Protein AF-A0A432JZX9-F1 (afdb_monomer)

Solvent-accessible surface area (backbone atoms only — not comparable to full-atom values): 3596 Å² total; per-residue (Å²): 137,74,91,72,53,99,53,48,40,70,76,68,74,40,62,60,67,60,52,42,55,74,71,64,55,50,70,67,62,56,56,56,69,46,46,67,60,50,56,54,45,53,67,58,49,63,82,70,58,92,61,86,74,97,120

Structure (mmCIF, N/CA/C/O backbone):
data_AF-A0A432JZX9-F1
#
_entry.id   AF-A0A432JZX9-F1
#
loop_
_atom_site.group_PDB
_atom_site.id
_atom_site.type_symbol
_atom_site.label_atom_id
_atom_site.label_alt_id
_atom_site.label_comp_id
_atom_site.label_asym_id
_atom_site.label_entity_id
_atom_site.label_seq_id
_atom_site.pdbx_PDB_ins_code
_atom_site.Cartn_x
_atom_site.Cartn_y
_atom_site.Cartn_z
_atom_site.occupancy
_atom_site.B_iso_or_equiv
_atom_site.auth_seq_id
_atom_site.auth_comp_id
_atom_site.auth_asym_id
_atom_site.auth_atom_id
_atom_site.pdbx_PDB_model_num
ATOM 1 N N . ASP A 1 1 ? -10.604 -9.596 21.523 1.00 51.31 1 ASP A N 1
ATOM 2 C CA . ASP A 1 1 ? -10.552 -9.860 20.077 1.00 51.31 1 ASP A CA 1
ATOM 3 C C . ASP A 1 1 ? -9.978 -8.662 19.352 1.00 51.31 1 ASP A C 1
ATOM 5 O O . ASP A 1 1 ? -10.660 -7.656 19.209 1.00 51.31 1 ASP A O 1
ATOM 9 N N . ASP A 1 2 ? -8.707 -8.751 18.960 1.00 83.38 2 ASP A N 1
ATOM 10 C CA . ASP A 1 2 ? -8.052 -7.733 18.136 1.00 83.38 2 ASP A CA 1
ATOM 11 C C . ASP A 1 2 ? -8.257 -8.085 16.662 1.00 83.38 2 ASP A C 1
ATOM 13 O O . ASP A 1 2 ? -7.693 -9.056 16.157 1.00 83.38 2 ASP A O 1
ATOM 17 N N . PHE A 1 3 ? -9.076 -7.293 15.967 1.00 90.06 3 PHE A N 1
ATOM 18 C CA . PHE A 1 3 ? -9.314 -7.434 14.526 1.00 90.06 3 PHE A CA 1
ATOM 19 C C . PHE A 1 3 ? -8.009 -7.340 13.711 1.00 90.06 3 PHE A C 1
ATOM 21 O O . PHE A 1 3 ? -7.824 -8.058 12.729 1.00 90.06 3 PHE A O 1
ATOM 28 N N 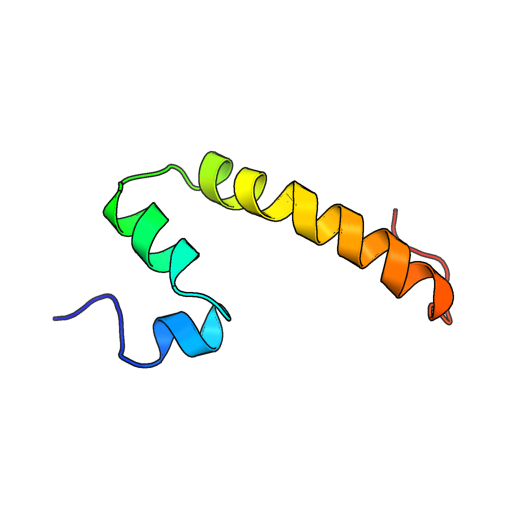. PHE A 1 4 ? -7.068 -6.491 14.141 1.00 93.94 4 PHE A N 1
ATOM 29 C CA . PHE A 1 4 ? -5.760 -6.347 13.506 1.00 93.94 4 PHE A CA 1
ATOM 30 C C . PHE A 1 4 ? -4.715 -7.218 14.203 1.00 93.94 4 PHE A C 1
ATOM 32 O O . PHE A 1 4 ? -4.251 -6.905 15.297 1.00 93.94 4 PHE A O 1
ATOM 39 N N . THR A 1 5 ? -4.295 -8.295 13.540 1.00 94.31 5 THR A N 1
ATOM 40 C CA . THR A 1 5 ? -3.201 -9.138 14.041 1.00 94.31 5 THR A CA 1
ATOM 41 C C . THR A 1 5 ? -1.846 -8.434 13.911 1.00 94.31 5 THR A C 1
ATOM 43 O O . THR A 1 5 ? -1.663 -7.532 13.090 1.00 94.31 5 THR A O 1
ATOM 46 N N . SER A 1 6 ? -0.838 -8.912 14.646 1.00 88.69 6 SER A N 1
ATOM 47 C CA . SER A 1 6 ? 0.552 -8.428 14.545 1.00 88.69 6 SER A CA 1
ATOM 48 C 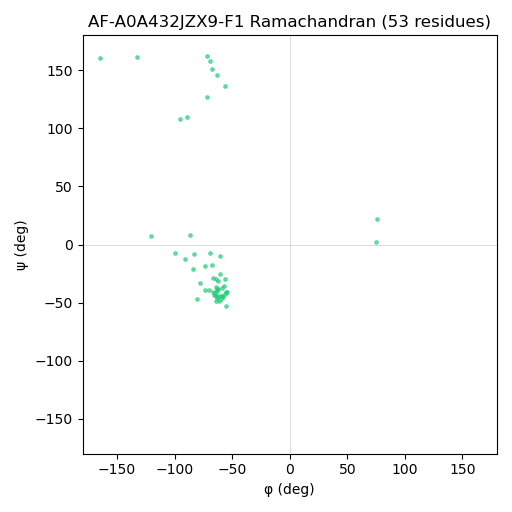C . SER A 1 6 ? 1.191 -8.616 13.157 1.00 88.69 6 SER A C 1
ATOM 50 O O . SER A 1 6 ? 2.269 -8.081 12.889 1.00 88.69 6 SER A O 1
ATOM 52 N N . PHE A 1 7 ? 0.538 -9.365 12.263 1.00 94.62 7 PHE A N 1
ATOM 53 C CA . PHE A 1 7 ? 0.972 -9.591 10.886 1.00 94.62 7 PHE A CA 1
ATOM 54 C C . PHE A 1 7 ? 0.249 -8.713 9.865 1.00 94.62 7 PHE A C 1
ATOM 56 O O . PHE A 1 7 ? 0.656 -8.713 8.706 1.00 94.62 7 PHE A O 1
ATOM 63 N N . PHE A 1 8 ? -0.774 -7.951 10.261 1.00 95.94 8 PHE A N 1
ATOM 64 C CA . PHE A 1 8 ? -1.584 -7.166 9.329 1.00 95.94 8 PHE A CA 1
ATOM 65 C C . PHE A 1 8 ? -0.731 -6.217 8.475 1.00 95.9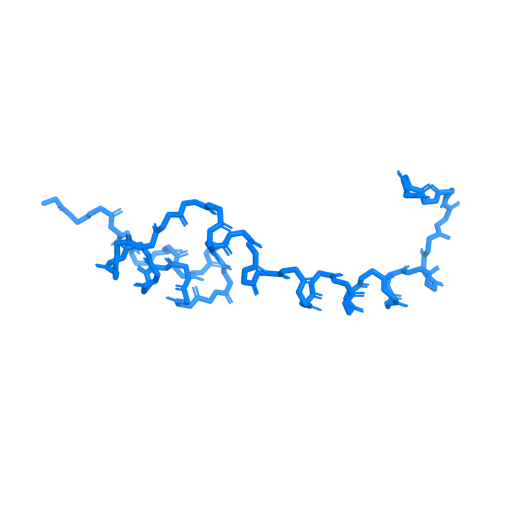4 8 PHE A C 1
ATOM 67 O O . PHE A 1 8 ? -0.751 -6.311 7.250 1.00 95.94 8 PHE A O 1
ATOM 74 N N . ASP A 1 9 ? 0.106 -5.390 9.107 1.00 95.75 9 ASP A N 1
ATOM 75 C CA . ASP A 1 9 ? 0.975 -4.443 8.389 1.00 95.75 9 ASP A CA 1
ATOM 76 C C . ASP A 1 9 ? 2.011 -5.152 7.514 1.00 95.75 9 ASP A C 1
ATOM 78 O O . ASP A 1 9 ? 2.416 -4.632 6.479 1.00 95.75 9 ASP A O 1
ATOM 82 N N . LYS A 1 10 ? 2.443 -6.355 7.915 1.00 96.00 10 LYS A N 1
ATOM 83 C CA . LYS A 1 10 ? 3.408 -7.148 7.142 1.00 96.00 10 LYS A CA 1
ATOM 84 C C . LYS A 1 10 ? 2.784 -7.674 5.855 1.00 96.00 10 LYS A C 1
ATOM 86 O O . LYS A 1 10 ? 3.452 -7.690 4.830 1.00 96.00 10 LYS A O 1
ATOM 91 N N . LEU A 1 11 ? 1.519 -8.090 5.912 1.00 96.50 11 LEU A N 1
ATOM 92 C CA . LEU A 1 11 ? 0.769 -8.548 4.743 1.00 96.50 11 LEU A CA 1
ATOM 93 C C . LEU A 1 11 ? 0.364 -7.376 3.844 1.00 96.50 11 LEU A C 1
ATOM 95 O O . LEU A 1 11 ? 0.453 -7.487 2.626 1.00 96.50 11 LEU A O 1
ATOM 99 N N . ALA A 1 12 ? -0.032 -6.248 4.439 1.00 95.69 12 ALA A N 1
ATOM 100 C CA . ALA A 1 12 ? -0.367 -5.029 3.707 1.00 95.69 12 ALA A CA 1
ATOM 101 C C . ALA A 1 12 ? 0.869 -4.305 3.137 1.00 95.69 12 ALA A C 1
ATOM 103 O O . ALA A 1 12 ? 0.737 -3.455 2.260 1.00 95.69 12 ALA A O 1
ATOM 104 N N . GLY A 1 13 ? 2.068 -4.605 3.646 1.00 95.19 13 GLY A N 1
ATOM 105 C CA . GLY A 1 13 ? 3.322 -3.948 3.268 1.00 95.19 13 GLY A CA 1
ATOM 106 C C . GLY A 1 13 ? 3.499 -2.537 3.847 1.00 95.19 13 GLY A C 1
ATOM 107 O O . GLY A 1 13 ? 4.493 -1.879 3.550 1.00 95.19 13 GLY A O 1
ATOM 108 N N . THR A 1 14 ? 2.551 -2.060 4.657 1.00 95.25 14 THR A N 1
ATOM 109 C CA . THR A 1 14 ? 2.534 -0.728 5.277 1.00 95.25 14 THR A CA 1
ATOM 110 C C . THR A 1 14 ? 1.517 -0.680 6.421 1.00 95.25 14 THR A C 1
ATOM 112 O O . THR A 1 14 ? 0.592 -1.489 6.475 1.00 95.25 14 THR A O 1
ATOM 115 N N . ASP A 1 15 ? 1.649 0.296 7.321 1.00 96.06 15 ASP A N 1
ATOM 116 C CA . ASP A 1 15 ? 0.665 0.557 8.379 1.00 96.06 15 ASP A CA 1
ATOM 117 C C . ASP A 1 15 ? -0.523 1.423 7.922 1.00 96.06 15 ASP A C 1
ATOM 119 O O . ASP A 1 15 ? -1.496 1.597 8.665 1.00 96.06 15 ASP A O 1
ATOM 123 N N . GLN A 1 16 ? -0.451 1.967 6.703 1.00 96.19 16 GLN A N 1
ATOM 124 C CA . GLN A 1 16 ? -1.428 2.919 6.180 1.00 96.19 16 GLN A CA 1
ATOM 125 C C . GLN A 1 16 ? -2.824 2.311 6.066 1.00 96.19 16 GLN A C 1
ATOM 127 O O . GLN A 1 16 ? -3.779 2.937 6.511 1.00 96.19 16 GLN A O 1
ATOM 132 N N . LEU A 1 17 ? -2.946 1.082 5.551 1.00 96.56 17 LEU A N 1
ATOM 133 C CA . LEU A 1 17 ? -4.246 0.425 5.396 1.00 96.56 17 LEU A CA 1
ATOM 134 C C . LEU A 1 17 ? -4.971 0.288 6.741 1.00 96.56 17 LEU A C 1
ATOM 136 O O . LEU A 1 17 ? -6.149 0.615 6.852 1.00 96.56 17 LEU A O 1
ATOM 14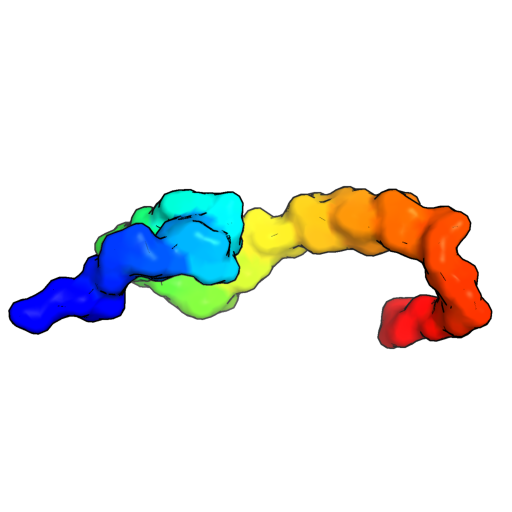0 N N . ARG A 1 18 ? -4.257 -0.130 7.795 1.00 96.38 18 ARG A N 1
ATOM 141 C CA . ARG A 1 18 ? -4.839 -0.229 9.139 1.00 96.38 18 ARG A CA 1
ATOM 142 C C . ARG A 1 18 ? -5.312 1.137 9.622 1.00 96.38 18 ARG A C 1
ATOM 144 O O . ARG A 1 18 ? -6.429 1.249 10.115 1.00 96.38 18 ARG A O 1
ATOM 151 N N . LYS A 1 19 ? -4.462 2.162 9.498 1.00 96.75 19 LYS A N 1
ATOM 152 C CA . LYS A 1 19 ? -4.790 3.531 9.924 1.00 96.75 19 LYS A CA 1
ATOM 153 C C . LYS A 1 19 ? -6.034 4.052 9.208 1.00 96.75 19 LYS A C 1
ATOM 155 O O . LYS A 1 19 ? -6.930 4.548 9.872 1.00 96.75 19 LYS A O 1
ATOM 160 N N . GLN A 1 20 ? -6.135 3.849 7.897 1.00 97.38 20 GLN A N 1
ATOM 161 C CA . GLN A 1 20 ? -7.290 4.273 7.105 1.00 97.38 20 GLN A CA 1
ATOM 162 C C . GLN A 1 20 ? -8.591 3.571 7.530 1.00 97.38 20 GLN A C 1
ATOM 164 O O . GLN A 1 20 ? -9.629 4.221 7.614 1.00 97.38 20 GLN A O 1
ATOM 169 N N . ILE A 1 21 ? -8.538 2.271 7.849 1.00 96.31 21 ILE A N 1
ATOM 170 C CA . ILE A 1 21 ? -9.705 1.531 8.360 1.00 96.31 21 ILE A CA 1
ATOM 171 C C . ILE A 1 21 ? -10.117 2.057 9.743 1.00 96.31 21 ILE A C 1
ATOM 173 O O . ILE A 1 21 ? -11.301 2.257 9.994 1.00 96.31 21 ILE A O 1
ATOM 177 N N . ILE A 1 22 ? -9.152 2.314 10.635 1.00 95.75 22 ILE A N 1
ATOM 178 C CA . ILE A 1 22 ? -9.417 2.882 11.970 1.00 95.75 22 ILE A CA 1
ATOM 179 C C . ILE A 1 22 ? -9.999 4.300 11.868 1.00 95.75 22 ILE A C 1
ATOM 181 O O . ILE A 1 22 ? -10.877 4.659 12.646 1.00 95.75 22 ILE A O 1
ATOM 185 N N . GLU A 1 23 ? -9.540 5.091 10.898 1.00 97.00 23 GLU A N 1
ATOM 186 C CA . GLU A 1 23 ? -10.068 6.424 10.578 1.00 97.00 23 GLU A CA 1
ATOM 187 C C . GLU A 1 23 ? -11.479 6.386 9.965 1.00 97.00 23 GLU A C 1
ATOM 189 O O . GLU A 1 23 ? -12.090 7.438 9.788 1.00 97.00 23 GLU A O 1
ATOM 194 N N . GLY A 1 24 ? -12.013 5.200 9.651 1.00 97.12 24 GLY A N 1
ATOM 195 C CA . GLY A 1 24 ? -13.354 5.038 9.092 1.00 97.12 24 GLY A CA 1
ATOM 196 C C . GLY A 1 24 ? -13.459 5.410 7.614 1.00 97.12 24 GLY A C 1
ATOM 197 O O . GLY A 1 24 ? -14.558 5.716 7.151 1.00 97.12 24 GLY A O 1
ATOM 198 N N . LYS A 1 25 ? -12.344 5.394 6.871 1.00 97.75 25 LYS A N 1
ATOM 199 C CA . LYS A 1 25 ? -12.370 5.638 5.425 1.00 97.75 25 LYS A CA 1
ATOM 200 C C . LYS A 1 25 ? -13.161 4.560 4.701 1.00 97.75 25 LYS A C 1
ATOM 202 O O . LYS A 1 25 ? -13.134 3.385 5.072 1.00 97.75 25 LYS A O 1
ATOM 207 N N . THR A 1 26 ? -13.828 4.970 3.634 1.00 98.19 2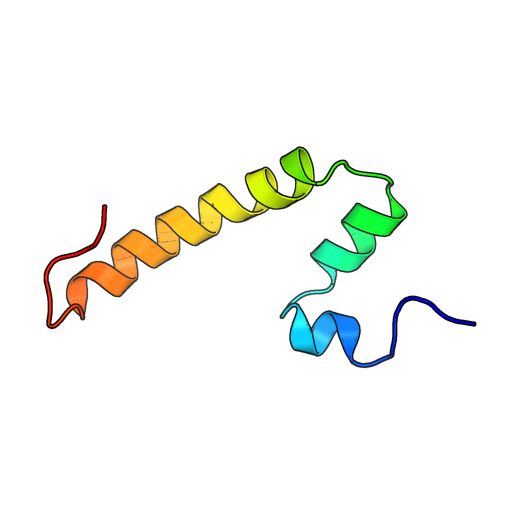6 THR A N 1
ATOM 208 C CA . THR A 1 26 ? -14.504 4.047 2.728 1.00 98.19 26 THR A CA 1
ATOM 209 C C . THR A 1 26 ? -13.490 3.226 1.935 1.00 98.19 26 THR A C 1
ATOM 211 O O . THR A 1 26 ? -12.330 3.612 1.763 1.00 98.19 26 THR A O 1
ATOM 214 N N . GLU A 1 27 ? -13.931 2.076 1.428 1.00 97.19 27 GLU A N 1
ATOM 215 C CA . GLU A 1 27 ? -13.113 1.245 0.544 1.00 97.19 27 GLU A CA 1
ATOM 216 C C . GLU A 1 27 ? -12.619 2.030 -0.680 1.00 97.19 27 GLU A C 1
ATOM 218 O O . GLU A 1 27 ? -11.452 1.904 -1.056 1.00 97.19 27 GLU A O 1
ATOM 223 N N . ASP A 1 28 ? -13.480 2.865 -1.265 1.00 98.06 28 ASP A N 1
ATOM 224 C CA . ASP A 1 28 ? -13.154 3.660 -2.449 1.00 98.06 28 ASP A CA 1
ATOM 225 C C . ASP A 1 28 ? -12.029 4.661 -2.161 1.00 98.06 28 ASP A C 1
ATOM 227 O O . ASP A 1 28 ? -11.044 4.700 -2.897 1.00 98.06 28 A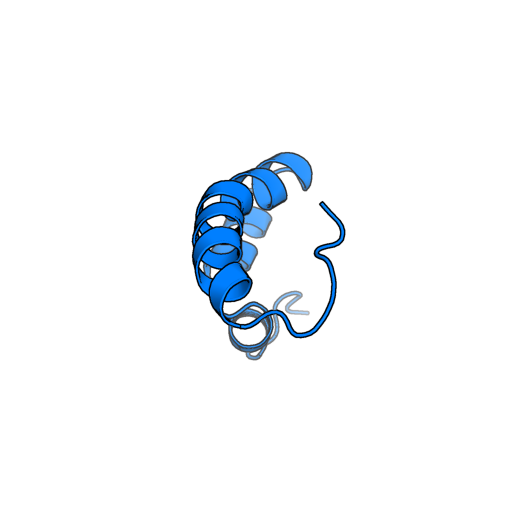SP A O 1
ATOM 231 N N . GLU A 1 29 ? -12.098 5.391 -1.042 1.00 97.62 29 GLU A N 1
ATOM 232 C CA . GLU A 1 29 ? -11.032 6.315 -0.619 1.00 97.62 29 GLU A CA 1
ATOM 233 C C . GLU A 1 29 ? -9.706 5.588 -0.344 1.00 97.62 29 GLU A C 1
ATOM 235 O O . GLU A 1 29 ? -8.621 6.094 -0.651 1.00 97.62 29 GLU A O 1
ATOM 240 N N . ILE A 1 30 ? -9.773 4.389 0.245 1.00 97.81 30 ILE A N 1
ATOM 241 C CA . ILE A 1 30 ? -8.594 3.551 0.494 1.00 97.81 30 ILE A CA 1
ATOM 242 C C . ILE A 1 30 ? -7.960 3.132 -0.834 1.00 97.81 30 ILE A C 1
ATOM 244 O O . ILE A 1 30 ? -6.752 3.299 -1.013 1.00 97.81 30 ILE A O 1
ATOM 248 N N . ARG A 1 31 ? -8.755 2.637 -1.787 1.00 97.25 31 ARG A N 1
ATOM 249 C CA . ARG A 1 31 ? -8.267 2.210 -3.107 1.00 97.25 31 ARG A CA 1
ATOM 250 C C . ARG A 1 31 ? -7.712 3.378 -3.916 1.00 97.25 31 ARG A C 1
ATOM 252 O O . ARG A 1 31 ? -6.649 3.241 -4.520 1.00 97.25 31 ARG A O 1
ATOM 259 N N . GLU A 1 32 ? -8.376 4.531 -3.883 1.00 97.75 32 GLU A N 1
ATOM 260 C CA . GLU A 1 32 ? -7.907 5.751 -4.544 1.00 97.75 32 GLU A CA 1
ATOM 261 C C . GLU A 1 32 ? -6.530 6.175 -4.016 1.00 97.75 32 GLU A C 1
ATOM 263 O O . GLU A 1 32 ? -5.651 6.556 -4.793 1.00 97.75 32 GLU A O 1
ATOM 268 N N . SER A 1 33 ? -6.282 6.011 -2.710 1.00 95.62 33 SER A N 1
ATOM 269 C CA . SER A 1 33 ? -4.984 6.339 -2.110 1.00 95.62 33 SER A CA 1
ATOM 270 C C . SER A 1 33 ? -3.810 5.537 -2.694 1.00 95.62 33 SER A C 1
ATOM 272 O O . SER A 1 33 ? -2.677 6.022 -2.689 1.00 95.62 33 SER A O 1
ATOM 274 N N . TRP A 1 34 ? -4.063 4.346 -3.247 1.00 97.19 34 TRP A N 1
ATOM 275 C CA . TRP A 1 34 ? -3.037 3.495 -3.858 1.00 97.19 34 TRP A CA 1
ATOM 276 C C . TRP A 1 34 ? -2.734 3.872 -5.311 1.00 97.19 34 TRP A C 1
ATOM 278 O O . TRP A 1 34 ? -1.658 3.547 -5.820 1.00 97.19 34 TRP A O 1
ATOM 288 N N . GLN A 1 35 ? -3.657 4.563 -5.989 1.00 97.06 35 GLN A N 1
ATOM 289 C CA . GLN A 1 35 ? -3.626 4.761 -7.440 1.00 97.06 35 GLN A CA 1
ATOM 290 C C . GLN A 1 35 ? -2.321 5.408 -7.916 1.00 97.06 35 GLN A C 1
ATOM 292 O O . GLN A 1 35 ? -1.708 4.958 -8.882 1.00 97.06 35 GLN A O 1
ATOM 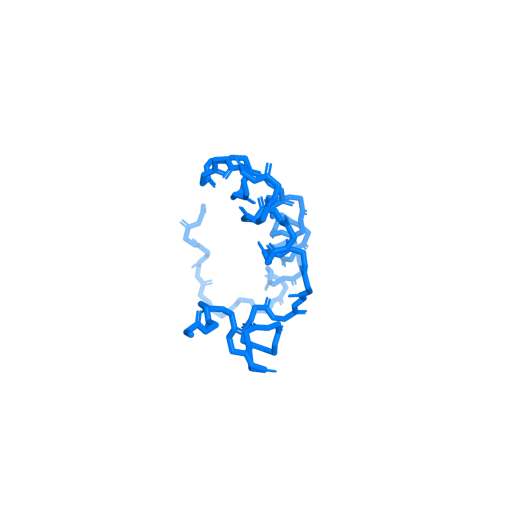297 N N . LYS A 1 36 ? -1.835 6.414 -7.182 1.00 96.25 36 LYS A N 1
ATOM 298 C CA . LYS A 1 36 ? -0.604 7.138 -7.523 1.00 96.25 36 LYS A CA 1
ATOM 299 C C . LYS A 1 36 ? 0.627 6.227 -7.579 1.00 96.25 36 LYS A C 1
ATOM 301 O O . LYS A 1 36 ? 1.443 6.343 -8.498 1.00 96.25 36 LYS A O 1
ATOM 306 N N . ASP A 1 37 ? 0.781 5.340 -6.600 1.00 96.25 37 ASP A N 1
ATOM 307 C CA . ASP A 1 37 ? 1.928 4.432 -6.533 1.00 96.25 37 ASP A CA 1
ATOM 308 C C . ASP A 1 37 ? 1.767 3.252 -7.495 1.00 96.25 37 ASP A C 1
ATOM 310 O O . ASP A 1 37 ? 2.752 2.825 -8.104 1.00 96.25 37 ASP A O 1
ATOM 314 N N . LEU A 1 38 ? 0.531 2.796 -7.725 1.00 96.50 38 LEU A N 1
ATOM 315 C CA . LEU A 1 38 ? 0.216 1.825 -8.772 1.00 96.50 38 LEU A CA 1
ATOM 316 C C . LEU A 1 38 ? 0.596 2.362 -10.157 1.00 96.50 38 LEU A C 1
ATOM 318 O O . LEU A 1 38 ? 1.299 1.678 -10.899 1.00 96.50 38 LEU A O 1
ATOM 322 N N . ASP A 1 39 ? 0.236 3.602 -10.485 1.00 96.50 39 ASP A N 1
ATOM 323 C CA . ASP A 1 39 ? 0.585 4.234 -11.763 1.00 96.50 39 ASP A CA 1
ATOM 324 C C . ASP A 1 39 ? 2.099 4.394 -11.929 1.00 96.50 39 ASP A C 1
ATOM 326 O O . ASP A 1 39 ? 2.657 4.187 -13.014 1.00 96.50 39 ASP A O 1
ATOM 330 N N . LYS A 1 40 ? 2.802 4.728 -10.843 1.00 97.62 40 LYS A N 1
ATOM 331 C CA . LYS A 1 40 ? 4.267 4.778 -10.837 1.00 97.62 40 LYS A CA 1
ATOM 332 C C . LYS A 1 40 ? 4.868 3.394 -11.084 1.00 97.62 40 LYS A C 1
ATOM 334 O O . LYS A 1 40 ? 5.800 3.274 -11.880 1.00 97.62 40 LYS A O 1
ATOM 339 N N . PHE A 1 41 ? 4.342 2.355 -10.440 1.00 96.38 41 PHE A N 1
ATOM 340 C CA . PHE A 1 41 ? 4.819 0.988 -10.612 1.00 96.38 41 PHE A CA 1
ATOM 341 C C . PHE A 1 41 ? 4.538 0.450 -12.018 1.00 96.38 41 PHE A C 1
ATOM 343 O O . PHE A 1 41 ? 5.432 -0.139 -12.621 1.00 96.38 41 PHE A O 1
ATOM 350 N N . LYS A 1 42 ? 3.364 0.729 -12.597 1.00 95.50 42 LYS A N 1
ATOM 351 C CA . LYS A 1 42 ? 3.027 0.379 -13.988 1.00 95.50 42 LYS A CA 1
ATOM 352 C C . LYS A 1 42 ? 4.054 0.924 -14.991 1.00 95.50 42 LYS A C 1
ATOM 354 O O . LYS A 1 42 ? 4.497 0.205 -15.882 1.00 95.50 42 LYS A O 1
ATOM 359 N N . LYS A 1 43 ? 4.535 2.157 -14.798 1.00 95.62 43 LYS A N 1
ATOM 360 C CA . LYS A 1 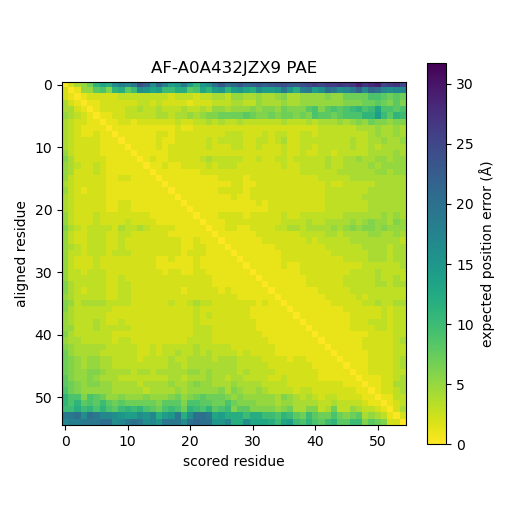43 ? 5.602 2.745 -15.637 1.00 95.62 43 LYS A CA 1
ATOM 361 C C . LYS A 1 43 ? 6.956 2.046 -15.490 1.00 95.62 43 LYS A C 1
ATOM 363 O O . LYS A 1 43 ? 7.767 2.084 -16.410 1.00 95.62 43 LYS A O 1
ATOM 368 N N . ILE A 1 44 ? 7.236 1.458 -14.328 1.00 96.12 44 ILE A N 1
ATOM 369 C CA . ILE A 1 44 ? 8.470 0.702 -14.085 1.00 96.12 44 ILE A CA 1
ATOM 370 C C . ILE A 1 44 ? 8.337 -0.706 -14.671 1.00 96.12 44 ILE A C 1
ATOM 372 O O . ILE A 1 44 ? 9.238 -1.147 -15.384 1.00 96.12 44 ILE A O 1
ATOM 376 N N . ARG A 1 45 ? 7.213 -1.390 -14.406 1.00 96.06 45 ARG A N 1
ATOM 377 C CA . ARG A 1 45 ? 6.969 -2.778 -14.826 1.00 96.06 45 ARG A CA 1
ATOM 378 C C . ARG A 1 45 ? 6.969 -2.935 -16.346 1.00 96.06 45 ARG A C 1
ATOM 380 O O . ARG A 1 45 ? 7.406 -3.973 -16.828 1.00 96.06 45 ARG A O 1
ATOM 387 N N . SER A 1 46 ? 6.544 -1.908 -17.091 1.00 94.94 46 SER A N 1
ATOM 388 C CA . SER A 1 46 ? 6.452 -1.938 -18.559 1.00 94.94 46 SER A CA 1
ATOM 389 C C . SER A 1 46 ? 7.773 -2.288 -19.252 1.00 94.94 46 SER A C 1
ATOM 391 O O . SER A 1 46 ? 7.768 -2.928 -20.297 1.00 94.94 46 SER A O 1
ATOM 393 N N . LYS A 1 47 ? 8.916 -1.947 -18.643 1.00 95.19 47 LYS A N 1
ATOM 394 C CA . LYS A 1 47 ? 10.259 -2.275 -19.157 1.00 95.19 47 LYS A CA 1
ATOM 395 C C . LYS A 1 47 ? 10.585 -3.769 -19.133 1.00 95.19 47 LYS A C 1
ATOM 397 O O . LYS A 1 47 ? 11.550 -4.184 -19.766 1.00 95.19 47 LYS A O 1
ATOM 402 N N . TYR A 1 48 ? 9.834 -4.548 -18.363 1.00 96.12 48 TYR A N 1
ATOM 403 C CA . TYR A 1 48 ? 10.139 -5.942 -18.049 1.00 96.12 48 TYR A CA 1
ATOM 404 C C . TYR A 1 48 ? 9.033 -6.902 -18.499 1.00 96.12 48 TYR A C 1
ATOM 406 O O . TYR A 1 48 ? 9.080 -8.087 -18.172 1.00 96.12 48 TYR A O 1
ATOM 414 N N . LEU A 1 49 ? 8.028 -6.410 -19.228 1.00 95.56 49 LEU A N 1
ATOM 415 C CA . LEU A 1 49 ? 6.937 -7.241 -19.722 1.00 95.56 49 LEU A CA 1
ATOM 416 C C . LEU A 1 49 ? 7.425 -8.159 -20.849 1.00 95.56 49 LEU A C 1
ATOM 418 O O . LEU A 1 49 ? 7.998 -7.706 -21.836 1.00 95.56 49 LEU A O 1
ATOM 422 N N . LEU A 1 50 ? 7.165 -9.459 -20.700 1.00 96.00 50 LEU A N 1
ATOM 423 C CA . LEU A 1 50 ? 7.406 -10.475 -21.735 1.00 96.00 50 LEU A CA 1
ATOM 424 C C . LEU A 1 50 ? 6.179 -10.700 -22.633 1.00 96.00 50 LEU A C 1
ATOM 426 O O . LEU A 1 50 ? 6.283 -11.339 -23.676 1.00 96.00 50 LEU A O 1
ATOM 430 N N . TYR A 1 51 ? 5.026 -10.175 -22.218 1.00 94.94 51 TYR A N 1
ATOM 431 C CA . TYR A 1 51 ? 3.736 -10.293 -22.890 1.00 94.94 51 TYR A CA 1
ATOM 432 C C . TYR A 1 51 ? 3.072 -8.919 -22.963 1.00 94.94 51 TYR A C 1
ATOM 434 O O . TYR A 1 51 ? 3.438 -8.010 -22.217 1.00 94.94 51 TYR A O 1
ATOM 442 N N . GLN A 1 52 ? 2.099 -8.772 -23.859 1.00 90.62 52 GLN A N 1
ATOM 443 C CA . GLN A 1 52 ? 1.319 -7.545 -23.983 1.00 90.62 52 GLN A CA 1
ATO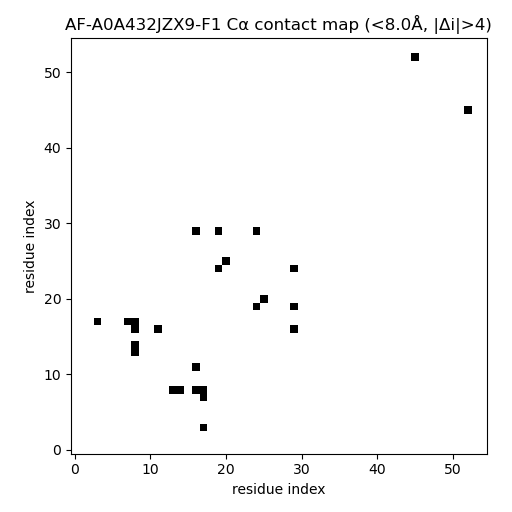M 444 C C . GLN A 1 52 ? 0.662 -7.182 -22.642 1.00 90.62 52 GLN A C 1
ATOM 446 O O . GLN A 1 52 ? 0.151 -8.063 -21.948 1.00 90.62 52 GLN A O 1
ATOM 451 N N . ASP A 1 53 ? 0.711 -5.897 -22.274 1.00 89.81 53 ASP A N 1
ATOM 452 C CA . ASP A 1 53 ? 0.054 -5.417 -21.055 1.00 89.81 53 ASP A CA 1
ATOM 453 C C . ASP A 1 53 ? -1.472 -5.506 -21.213 1.00 89.81 53 ASP A C 1
ATOM 455 O O . ASP A 1 53 ? -2.000 -5.424 -22.322 1.00 89.81 53 ASP A O 1
ATOM 459 N N . PHE A 1 54 ? -2.173 -5.699 -20.099 1.00 78.56 54 PHE A N 1
ATOM 460 C CA . PHE A 1 54 ? -3.633 -5.855 -20.067 1.00 78.56 54 PHE A CA 1
ATOM 461 C C . PHE A 1 54 ? -4.380 -4.513 -19.991 1.00 78.56 54 PHE A C 1
ATOM 463 O O . PHE A 1 54 ? -5.591 -4.508 -19.766 1.00 78.56 54 PHE A O 1
ATOM 470 N N . GLU A 1 55 ? -3.658 -3.398 -20.131 1.00 70.88 55 GLU A N 1
ATOM 471 C CA . GLU A 1 55 ? -4.196 -2.029 -20.120 1.00 70.88 55 GLU A CA 1
ATOM 472 C C . GLU A 1 55 ? -4.258 -1.414 -21.517 1.00 70.88 55 GLU A C 1
ATOM 474 O O . GLU A 1 55 ? -3.378 -1.733 -22.351 1.00 70.88 55 GLU A O 1
#

Mean predicted aligned error: 3.65 Å

pLDDT: mean 93.98, std 7.48, range [51.31, 98.19]

Foldseek 3Di:
DDPDDPCNCVVVVHCVLVVCVVVVHDPVVVVVVCVVVVVVVVVVCVVPDPDDDPD

Secondary structure (DSSP, 8-state):
--SS-TTHHHHHTSSHHHHHHHTT--HHHHHHHHHHHHHHHHHHHGGG-SS----

Radius of gyration: 14.94 Å; Cα contacts (8 Å, |Δi|>4): 13; chains: 1; bounding box: 25×18×44 Å

Sequence (55 aa):
DDFFTSFFDKLAGTDQLRKQIIEGKTEDEIRESWQKDLDKFKKIRSKYLLYQDFE